Protein AF-A0A6B3ECS8-F1 (afdb_monomer_lite)

Secondary structure (DSSP, 8-state):
-HHHHHHHHHHHHHHH-HHHHHHHHHHHHHHHH-HHHHHHHHHTS-HHHHHHHHHHHHHHHHHHHHHHHHHHHHHHHHHHHHH--HHHHHHHHTTTS-HHHHHHHHHT----------TT--

Sequence (122 aa):
IRRLGDLLGETLVRQEGPELLELVERVRHLTRSDGEAAARLLGETELETAAQLVRAFSTYFHLANIAEQVHRGRELRERRAEEGSLLARTADRLKDADPEHLRETVAHLNVRPVFTAHPTEA

pLDDT: mean 93.57, std 6.1, range [44.59, 97.5]

Radius of gyration: 24.3 Å; chains: 1; bounding box: 46×30×64 Å

Structure (mmCIF, N/CA/C/O backbone):
data_AF-A0A6B3ECS8-F1
#
_entry.id   AF-A0A6B3ECS8-F1
#
loop_
_atom_site.group_PDB
_atom_site.id
_atom_site.type_symbol
_atom_site.label_atom_id
_atom_site.label_alt_id
_atom_site.label_comp_id
_atom_site.label_asym_id
_atom_site.label_entity_id
_atom_site.label_seq_id
_atom_site.pdbx_PDB_ins_code
_atom_site.Cartn_x
_atom_site.Cartn_y
_atom_site.Cartn_z
_atom_site.occupancy
_atom_site.B_iso_or_equiv
_atom_site.auth_seq_id
_atom_site.auth_comp_id
_atom_site.auth_asym_id
_atom_site.auth_atom_id
_atom_site.pdbx_PDB_model_num
ATOM 1 N N . ILE A 1 1 ? 7.711 5.673 5.559 1.00 81.12 1 ILE A N 1
ATOM 2 C CA . ILE A 1 1 ? 6.422 5.246 6.162 1.00 81.12 1 ILE A CA 1
ATOM 3 C C . ILE A 1 1 ? 6.110 6.012 7.450 1.00 81.12 1 ILE A C 1
ATOM 5 O O . ILE A 1 1 ? 5.052 6.619 7.486 1.00 81.12 1 ILE A O 1
ATOM 9 N N . ARG A 1 2 ? 7.017 6.077 8.444 1.00 85.88 2 ARG A N 1
ATOM 10 C CA . ARG A 1 2 ? 6.784 6.734 9.756 1.00 85.88 2 ARG A CA 1
ATOM 11 C C . ARG A 1 2 ? 6.063 8.093 9.678 1.00 85.88 2 ARG A C 1
ATOM 13 O O . ARG A 1 2 ? 4.935 8.180 10.128 1.00 85.88 2 ARG A O 1
ATOM 20 N N . ARG A 1 3 ? 6.618 9.061 8.935 1.00 89.94 3 ARG A N 1
ATOM 21 C CA . ARG A 1 3 ? 6.020 10.400 8.747 1.00 89.94 3 ARG A CA 1
ATOM 22 C C . ARG A 1 3 ? 4.555 10.394 8.281 1.00 89.94 3 ARG A C 1
ATOM 24 O O . ARG A 1 3 ? 3.783 11.235 8.714 1.00 89.94 3 ARG A O 1
ATOM 31 N N . LEU A 1 4 ? 4.173 9.492 7.373 1.00 91.06 4 LEU A N 1
ATOM 32 C CA . LEU A 1 4 ? 2.783 9.408 6.899 1.00 91.06 4 LEU A CA 1
ATOM 33 C C . LEU A 1 4 ? 1.865 8.803 7.966 1.00 91.06 4 LEU A C 1
ATOM 35 O O . LEU A 1 4 ? 0.716 9.213 8.077 1.00 91.06 4 LEU A O 1
ATOM 39 N N . GLY A 1 5 ? 2.381 7.859 8.756 1.00 90.88 5 GLY A N 1
ATOM 40 C CA . GLY A 1 5 ? 1.660 7.306 9.898 1.00 90.88 5 GLY A CA 1
ATOM 41 C C . GLY A 1 5 ? 1.445 8.334 11.007 1.00 90.88 5 GLY A C 1
ATOM 42 O O . GLY A 1 5 ? 0.349 8.390 11.552 1.00 90.88 5 GLY A O 1
ATOM 43 N N . ASP A 1 6 ? 2.447 9.176 11.273 1.00 93.25 6 ASP A N 1
ATOM 44 C CA . ASP A 1 6 ? 2.365 10.251 12.269 1.00 93.25 6 ASP A CA 1
ATOM 45 C C . ASP A 1 6 ? 1.301 11.288 11.860 1.00 93.25 6 ASP A C 1
ATOM 47 O O . ASP A 1 6 ? 0.398 11.597 12.633 1.00 93.25 6 ASP A O 1
ATOM 51 N N . LEU A 1 7 ? 1.325 11.741 10.598 1.00 94.25 7 LEU A N 1
ATOM 52 C CA . LEU A 1 7 ? 0.330 12.679 10.054 1.00 94.25 7 LEU A CA 1
ATOM 53 C C . LEU A 1 7 ? -1.093 12.104 10.040 1.00 94.25 7 LEU A C 1
ATOM 55 O O . LEU A 1 7 ? -2.064 12.841 10.244 1.00 94.25 7 LEU A O 1
ATOM 59 N N . LEU A 1 8 ? -1.235 10.800 9.783 1.00 93.50 8 LEU A N 1
ATOM 60 C CA . LEU A 1 8 ? -2.530 10.136 9.890 1.00 93.50 8 LEU A CA 1
ATOM 61 C C . LEU A 1 8 ? -2.991 10.091 11.349 1.00 93.50 8 LEU A C 1
ATOM 63 O O . LEU A 1 8 ? -4.137 10.433 11.609 1.00 93.50 8 LEU A O 1
ATOM 67 N N . GLY A 1 9 ? -2.102 9.768 12.291 1.00 95.00 9 GLY A N 1
ATOM 68 C CA . GLY A 1 9 ? -2.404 9.806 13.722 1.00 95.00 9 GLY A CA 1
ATOM 69 C C . GLY A 1 9 ? -2.899 11.181 14.173 1.00 95.00 9 GLY A C 1
ATOM 70 O O . GLY A 1 9 ? -3.971 11.285 14.758 1.00 95.00 9 GLY A O 1
ATOM 71 N N . GLU A 1 10 ? -2.195 12.253 13.802 1.00 96.25 10 GLU A N 1
ATOM 72 C CA . GLU A 1 10 ? -2.643 13.629 14.062 1.00 96.25 10 GLU A CA 1
ATOM 73 C C . GLU A 1 10 ? -4.018 13.929 13.448 1.00 96.25 10 GLU A C 1
ATOM 75 O O . GLU A 1 10 ? -4.824 14.655 14.028 1.00 96.25 10 GLU A O 1
ATOM 80 N N . THR A 1 11 ? -4.297 13.392 12.259 1.00 95.75 11 THR A N 1
ATOM 81 C CA . THR A 1 11 ? -5.582 13.592 11.580 1.00 95.75 11 THR A CA 1
ATOM 82 C C . THR A 1 11 ? -6.712 12.848 12.284 1.00 95.75 11 THR A C 1
ATOM 84 O O . THR A 1 11 ? -7.773 13.439 12.469 1.00 95.75 11 THR A O 1
ATOM 87 N N . LEU A 1 12 ? -6.474 11.611 12.729 1.00 95.75 12 LEU A N 1
ATOM 88 C CA . LEU A 1 12 ? -7.432 10.834 13.518 1.00 95.75 12 LEU A CA 1
ATOM 89 C C . LEU A 1 12 ? -7.773 11.565 14.817 1.00 95.75 12 LEU A C 1
ATOM 91 O O . LEU A 1 12 ? -8.948 11.775 15.097 1.00 95.75 12 LEU A O 1
ATOM 95 N N . VAL A 1 13 ? -6.759 12.061 15.535 1.00 96.94 13 VAL A N 1
ATOM 96 C CA . VAL A 1 13 ? -6.961 12.845 16.764 1.00 96.94 13 VAL A CA 1
ATOM 97 C C . VAL A 1 13 ? -7.815 14.086 16.497 1.00 96.94 13 VAL A C 1
ATOM 99 O O . VAL A 1 13 ? -8.728 14.378 17.263 1.00 96.94 13 VAL A O 1
ATOM 102 N N . ARG A 1 14 ? -7.551 1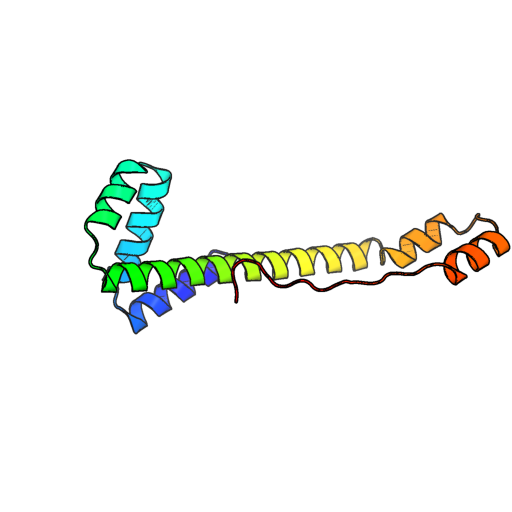4.817 15.405 1.00 95.62 14 ARG A N 1
ATOM 103 C CA . ARG A 1 14 ? -8.314 16.029 15.060 1.00 95.62 14 ARG A CA 1
ATOM 104 C C . ARG A 1 14 ? -9.765 15.758 14.662 1.00 95.62 14 ARG A C 1
ATOM 106 O O . ARG A 1 14 ? -10.588 16.648 14.842 1.00 95.62 14 ARG A O 1
ATOM 113 N N . GLN A 1 15 ? -10.055 14.615 14.044 1.00 93.19 15 GLN A N 1
ATOM 114 C CA . GLN A 1 15 ? -11.373 14.337 13.461 1.00 93.19 15 GLN A CA 1
ATOM 115 C C . GLN A 1 15 ? -12.273 13.507 14.374 1.00 93.19 15 GLN A C 1
ATOM 117 O O . GLN A 1 15 ? -13.473 13.748 14.409 1.00 93.19 15 GLN A O 1
ATOM 122 N N . GLU A 1 16 ? -11.698 12.550 15.096 1.00 92.81 16 GLU A N 1
ATOM 123 C CA . GLU A 1 16 ? -12.436 11.501 15.810 1.00 92.81 16 GLU A CA 1
ATOM 124 C C . GLU A 1 16 ? -12.029 11.412 17.293 1.00 92.81 16 GLU A C 1
ATOM 126 O O . GLU A 1 16 ? -12.626 10.655 18.051 1.00 92.81 16 GLU A O 1
ATOM 131 N N . GLY A 1 17 ? -11.021 12.187 17.716 1.00 94.50 17 GLY A N 1
ATOM 132 C CA . GLY A 1 17 ? -10.513 12.205 19.087 1.00 94.50 17 GLY A CA 1
ATOM 133 C C . GLY A 1 17 ? -9.312 11.278 19.331 1.00 94.50 17 GLY A C 1
ATOM 134 O O . GLY A 1 17 ? -8.973 10.427 18.497 1.00 94.50 17 GLY A O 1
ATOM 135 N N . PRO A 1 18 ? -8.599 11.466 20.457 1.00 96.62 18 PRO A N 1
ATOM 136 C CA . PRO A 1 18 ? -7.440 10.650 20.821 1.00 96.62 18 PRO A CA 1
ATOM 137 C C . PRO A 1 18 ? -7.782 9.178 21.086 1.00 96.62 18 PRO A C 1
ATOM 139 O O . PRO A 1 18 ? -6.955 8.307 20.816 1.00 96.62 18 PRO A O 1
ATOM 142 N N . GLU A 1 19 ? -9.000 8.881 21.534 1.00 96.00 19 GLU A N 1
ATOM 143 C CA . GLU A 1 19 ? -9.450 7.537 21.905 1.00 96.00 19 GLU A CA 1
ATOM 144 C C . GLU A 1 19 ? -9.408 6.578 20.708 1.00 96.00 19 GLU A C 1
ATOM 146 O O . GLU A 1 19 ? -9.017 5.415 20.843 1.00 96.00 19 GLU A O 1
ATOM 151 N N . LEU A 1 20 ? -9.746 7.070 19.509 1.00 95.62 20 LEU A N 1
ATOM 152 C CA . LEU A 1 20 ? -9.673 6.260 18.295 1.00 95.62 20 LEU A CA 1
ATOM 153 C C . LEU A 1 20 ? -8.224 5.885 17.964 1.00 95.62 20 LEU A C 1
ATOM 155 O O . LEU A 1 20 ? -7.954 4.740 17.600 1.00 95.62 20 LEU A O 1
ATOM 159 N N . LEU A 1 21 ? -7.283 6.825 18.093 1.00 96.50 21 LEU A N 1
ATOM 160 C CA . LEU A 1 21 ? -5.870 6.550 17.832 1.00 96.50 21 LEU A CA 1
ATOM 161 C C . LEU A 1 21 ? -5.308 5.540 18.840 1.00 96.50 21 LEU A C 1
ATOM 163 O O . LEU A 1 21 ? -4.599 4.611 18.450 1.00 96.50 21 LEU A O 1
ATOM 167 N N . GLU A 1 22 ? -5.655 5.683 20.118 1.00 97.25 22 GLU A N 1
ATOM 168 C CA . GLU A 1 22 ? -5.273 4.728 21.160 1.00 97.25 22 GLU A CA 1
ATOM 169 C C . GLU A 1 22 ? -5.808 3.327 20.863 1.00 97.25 22 GLU A C 1
ATOM 171 O O . GLU A 1 22 ? -5.067 2.344 20.960 1.00 97.25 22 GLU A O 1
ATOM 176 N N . LEU A 1 23 ? -7.068 3.225 20.435 1.00 96.81 23 LEU A N 1
ATOM 177 C CA . LEU A 1 23 ? -7.668 1.952 20.057 1.00 96.81 23 LEU A CA 1
ATOM 178 C C . LEU A 1 23 ? -6.973 1.334 18.837 1.00 96.81 23 LEU A C 1
ATOM 180 O O . LEU A 1 23 ? -6.669 0.140 18.855 1.00 96.81 23 LEU A O 1
ATOM 184 N N . VAL A 1 24 ? -6.657 2.128 17.807 1.00 96.44 24 VAL A N 1
ATOM 185 C CA . VAL A 1 24 ? -5.882 1.669 16.640 1.00 96.44 24 VAL A CA 1
ATOM 186 C C . VAL A 1 24 ? -4.535 1.096 17.076 1.00 96.44 24 VAL A C 1
ATOM 188 O O . VAL A 1 24 ? -4.183 -0.017 16.680 1.00 96.44 24 VAL A O 1
ATOM 191 N N . GLU A 1 25 ? -3.777 1.819 17.900 1.00 95.62 25 GLU A N 1
ATOM 192 C CA . GLU A 1 25 ? -2.463 1.366 18.362 1.00 95.62 25 GLU A CA 1
ATOM 193 C C . GLU A 1 25 ? -2.564 0.134 19.271 1.00 95.62 25 GLU A C 1
ATOM 195 O O . GLU A 1 25 ? -1.767 -0.800 19.135 1.00 95.62 25 GLU A O 1
ATOM 200 N N . ARG A 1 26 ? -3.596 0.054 20.120 1.00 97.06 26 ARG A N 1
ATOM 201 C CA . ARG A 1 26 ? -3.880 -1.132 20.937 1.00 97.06 26 ARG A CA 1
ATOM 202 C C . ARG A 1 26 ? -4.162 -2.354 20.068 1.00 97.06 26 ARG A C 1
ATOM 204 O O . ARG A 1 26 ? -3.557 -3.401 20.292 1.00 97.06 26 ARG A O 1
ATOM 211 N N . VAL A 1 27 ? -5.014 -2.224 19.051 1.00 96.69 27 VAL A N 1
ATOM 212 C CA . VAL A 1 27 ? -5.293 -3.307 18.095 1.00 96.69 27 VAL A CA 1
ATOM 213 C C . VAL A 1 27 ? -4.012 -3.699 17.349 1.00 96.69 27 VAL A C 1
ATOM 215 O O . VAL A 1 27 ? -3.677 -4.878 17.297 1.00 96.69 27 VAL A O 1
ATOM 218 N N . ARG A 1 28 ? -3.221 -2.739 16.845 1.00 94.12 28 ARG A N 1
ATOM 219 C CA . ARG A 1 28 ? -1.934 -3.012 16.165 1.00 94.12 28 ARG A CA 1
ATOM 220 C C . ARG A 1 28 ? -0.927 -3.742 17.042 1.00 94.12 28 ARG A C 1
ATOM 222 O O . ARG A 1 28 ? -0.112 -4.510 16.521 1.00 94.12 28 ARG A O 1
ATOM 229 N N . HIS A 1 29 ? -0.908 -3.435 18.333 1.00 96.56 29 HIS A N 1
ATOM 230 C CA . HIS A 1 29 ? -0.050 -4.107 19.291 1.00 96.56 29 HIS A CA 1
ATOM 231 C C . HIS A 1 29 ? -0.530 -5.542 19.519 1.00 96.56 29 HIS A C 1
ATOM 233 O O . HIS A 1 29 ? 0.239 -6.471 19.277 1.00 96.56 29 HIS A O 1
ATOM 239 N N . LEU A 1 30 ? -1.804 -5.720 19.887 1.00 97.31 30 LEU A N 1
ATOM 240 C CA . LEU A 1 30 ? -2.385 -7.031 20.183 1.00 97.31 30 LEU A CA 1
ATOM 241 C C . LEU A 1 30 ? -2.310 -7.978 18.986 1.00 97.31 30 LEU A C 1
ATOM 243 O O . LEU A 1 30 ? -1.881 -9.108 19.148 1.00 97.31 30 LEU A O 1
ATOM 247 N N . THR A 1 31 ? -2.577 -7.524 17.760 1.00 95.25 31 THR A N 1
ATOM 248 C CA . THR A 1 31 ? -2.455 -8.385 16.568 1.00 95.25 31 THR A CA 1
ATOM 249 C C . THR A 1 31 ? -1.043 -8.967 16.385 1.00 95.25 31 THR A C 1
ATOM 251 O O . THR A 1 31 ? -0.884 -9.998 15.736 1.00 95.25 31 THR A O 1
ATOM 254 N N . ARG A 1 32 ? -0.003 -8.334 16.950 1.00 95.12 32 ARG A N 1
ATOM 255 C CA . ARG A 1 32 ? 1.380 -8.840 16.912 1.00 95.12 32 ARG A CA 1
ATOM 256 C C . ARG A 1 32 ? 1.768 -9.668 18.134 1.00 95.12 32 ARG A C 1
ATOM 258 O O . ARG A 1 32 ? 2.664 -10.497 18.007 1.00 95.12 32 ARG A O 1
ATOM 265 N N . SER A 1 33 ? 1.175 -9.405 19.297 1.00 96.88 33 SER A N 1
ATOM 266 C CA . SER A 1 33 ? 1.555 -10.034 20.569 1.00 96.88 33 SER A CA 1
ATOM 267 C C . SER A 1 33 ? 0.592 -11.132 21.024 1.00 96.88 33 SER A C 1
ATOM 269 O O . SER A 1 33 ? 1.049 -12.160 21.514 1.00 96.88 33 SER A O 1
ATOM 271 N N . ASP A 1 34 ? -0.714 -10.936 20.846 1.00 97.06 34 ASP A N 1
ATOM 272 C CA . ASP A 1 34 ? -1.790 -11.849 21.238 1.00 97.06 34 ASP A CA 1
ATOM 273 C C . ASP A 1 34 ? -3.023 -11.654 20.330 1.00 97.06 34 ASP A C 1
ATOM 275 O O . ASP A 1 34 ? -3.874 -10.779 20.537 1.00 97.06 34 ASP A O 1
ATOM 279 N N . GLY A 1 35 ? -3.121 -12.502 19.302 1.00 95.62 35 GLY A N 1
ATOM 280 C CA . GLY A 1 35 ? -4.216 -12.459 18.334 1.00 95.62 35 GLY A CA 1
ATOM 281 C C . GLY A 1 35 ? -5.586 -12.800 18.930 1.00 95.62 35 GLY A C 1
ATOM 282 O O . GLY A 1 35 ? -6.593 -12.270 18.461 1.00 95.62 35 GLY A O 1
ATOM 283 N N . GLU A 1 36 ? -5.651 -13.624 19.981 1.00 97.12 36 GLU A N 1
ATOM 284 C CA . GLU A 1 36 ? -6.924 -13.932 20.640 1.00 97.12 36 GLU A CA 1
ATOM 285 C C . GLU A 1 36 ? -7.434 -12.730 21.436 1.00 97.12 36 GLU A C 1
ATOM 287 O O . GLU A 1 36 ? -8.628 -12.427 21.415 1.00 97.12 36 GLU A O 1
ATOM 292 N N . ALA A 1 37 ? -6.537 -12.007 22.111 1.00 96.62 37 ALA A N 1
ATOM 293 C CA . ALA A 1 37 ? -6.892 -10.762 22.783 1.00 96.62 37 ALA A CA 1
ATOM 294 C C . ALA A 1 37 ? -7.340 -9.680 21.793 1.00 96.62 37 A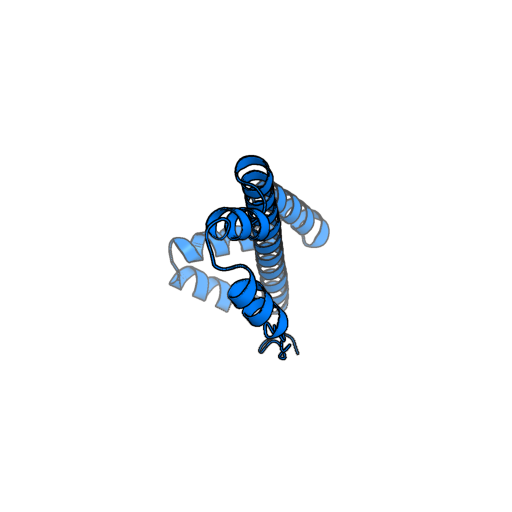LA A C 1
ATOM 296 O O . ALA A 1 37 ? -8.292 -8.955 22.086 1.00 96.62 37 ALA A O 1
ATOM 297 N N . ALA A 1 38 ? -6.711 -9.594 20.616 1.00 96.25 38 ALA A N 1
ATOM 298 C CA . ALA A 1 38 ? -7.170 -8.705 19.549 1.00 96.25 38 ALA A CA 1
ATOM 299 C C . ALA A 1 38 ? -8.592 -9.066 19.087 1.00 96.25 38 ALA A C 1
ATOM 301 O O . ALA A 1 38 ? -9.441 -8.184 18.967 1.00 96.25 38 ALA A O 1
ATOM 302 N N . ALA A 1 39 ? -8.871 -10.357 18.877 1.00 95.62 39 ALA A N 1
ATOM 303 C CA . ALA A 1 39 ? -10.189 -10.828 18.460 1.00 95.62 39 ALA A CA 1
ATOM 304 C C . ALA A 1 39 ? -11.274 -10.538 19.510 1.00 95.62 39 ALA A C 1
ATOM 306 O O . ALA A 1 39 ? -12.350 -10.067 19.148 1.00 95.62 39 ALA A O 1
ATOM 307 N N . ARG A 1 40 ? -10.985 -10.755 20.803 1.00 97.50 40 ARG A N 1
ATOM 308 C CA . ARG A 1 40 ? -11.907 -10.403 21.899 1.00 97.50 40 ARG A CA 1
ATOM 309 C C . ARG A 1 40 ? -12.200 -8.904 21.937 1.00 97.50 40 ARG A C 1
ATOM 311 O O . ARG A 1 40 ? -13.364 -8.525 21.933 1.00 97.50 40 ARG A O 1
ATOM 318 N N . LEU A 1 41 ? -11.162 -8.064 21.878 1.00 96.19 41 LEU A N 1
ATOM 319 C CA . LEU A 1 41 ? -11.315 -6.605 21.855 1.00 96.19 41 LEU A CA 1
ATOM 320 C C . LEU A 1 41 ? -12.198 -6.143 20.687 1.00 96.19 41 LEU A C 1
ATOM 322 O O . LEU A 1 41 ? -13.088 -5.319 20.872 1.00 96.19 41 LEU A O 1
ATOM 326 N N . LEU A 1 42 ? -11.967 -6.683 19.488 1.00 95.19 42 LEU A N 1
ATOM 327 C CA . LEU A 1 42 ? -12.767 -6.357 18.307 1.00 95.19 42 LEU A CA 1
ATOM 328 C C . LEU A 1 42 ? -14.210 -6.868 18.424 1.00 95.19 42 LEU A C 1
ATOM 330 O O . LEU A 1 42 ? -15.122 -6.181 17.979 1.00 95.19 42 LEU A O 1
ATOM 334 N N . GLY A 1 43 ? -14.423 -8.035 19.039 1.00 95.75 43 GLY A N 1
ATOM 335 C CA . GLY A 1 43 ? -15.757 -8.591 19.285 1.00 95.75 43 GLY A CA 1
ATOM 336 C C . GLY A 1 43 ? -16.588 -7.799 20.301 1.00 95.75 43 GLY A C 1
ATOM 337 O O . GLY A 1 43 ? -17.812 -7.838 20.240 1.00 95.75 43 GLY A O 1
ATOM 338 N N . GLU A 1 44 ? -15.932 -7.069 21.203 1.00 95.62 44 GLU A N 1
ATOM 339 C CA . GLU A 1 44 ? -16.559 -6.180 22.194 1.00 95.62 44 GLU A CA 1
ATOM 340 C C . GLU A 1 44 ? -16.695 -4.728 21.696 1.00 95.62 44 GLU A C 1
ATOM 342 O O . GLU A 1 44 ? -17.270 -3.888 22.385 1.00 95.62 44 GLU A O 1
ATOM 347 N N . THR A 1 45 ? -16.151 -4.404 20.518 1.00 96.25 45 THR A N 1
ATOM 348 C CA . THR A 1 45 ? -16.179 -3.042 19.974 1.00 96.25 45 THR A CA 1
ATOM 349 C C . THR A 1 45 ? -17.537 -2.743 19.338 1.00 96.25 45 THR A C 1
ATOM 351 O O . THR A 1 45 ? -18.003 -3.480 18.469 1.00 96.25 45 THR A O 1
ATOM 354 N N . GLU A 1 46 ? -18.142 -1.617 19.721 1.00 96.62 46 GLU A N 1
ATOM 355 C CA . GLU A 1 46 ? -19.383 -1.117 19.122 1.00 96.62 46 GLU A CA 1
ATOM 356 C C . GLU A 1 46 ? -19.252 -0.936 17.605 1.00 96.62 46 GLU A C 1
ATOM 358 O O . GLU A 1 46 ? -18.209 -0.520 17.092 1.00 96.62 46 GLU A O 1
ATOM 363 N N . LEU A 1 47 ? -20.334 -1.207 16.871 1.00 95.88 47 LEU A N 1
ATOM 364 C CA . LEU A 1 47 ? -20.310 -1.253 15.406 1.00 95.88 47 LEU A CA 1
ATOM 365 C C . LEU A 1 47 ? -19.824 0.062 14.768 1.00 95.88 47 LEU A C 1
ATOM 367 O O . LEU A 1 47 ? -19.094 0.042 13.776 1.00 95.88 47 LEU A O 1
ATOM 371 N N . GLU A 1 48 ? -20.201 1.205 15.342 1.00 95.31 48 GLU A N 1
ATOM 372 C CA . GLU A 1 48 ? -19.783 2.527 14.866 1.00 95.31 48 GLU A CA 1
ATOM 373 C C . GLU A 1 48 ? -18.265 2.731 15.004 1.00 95.31 48 GLU A C 1
ATOM 375 O O . GLU A 1 48 ? -17.589 3.119 14.044 1.00 95.31 48 GLU A O 1
ATOM 380 N N . THR A 1 49 ? -17.707 2.368 16.160 1.00 95.31 49 THR A N 1
ATOM 381 C CA . THR A 1 49 ? -16.264 2.415 16.420 1.00 95.31 49 THR A CA 1
ATOM 382 C C . THR A 1 49 ? -15.506 1.399 15.568 1.00 95.31 49 THR A C 1
ATOM 384 O O . THR A 1 49 ? -14.438 1.703 15.036 1.00 95.31 49 THR A O 1
ATOM 387 N N . ALA A 1 50 ? -16.069 0.209 15.350 1.00 95.62 50 ALA A N 1
ATOM 388 C CA . ALA A 1 50 ? -15.493 -0.781 14.446 1.00 95.62 50 ALA A CA 1
ATOM 389 C C . ALA A 1 50 ? -15.410 -0.241 13.006 1.00 95.62 50 ALA A C 1
ATOM 391 O O . ALA A 1 50 ? -14.387 -0.405 12.336 1.00 95.62 50 ALA A O 1
ATOM 392 N N . ALA A 1 51 ? -16.434 0.480 12.537 1.00 95.19 51 ALA A N 1
ATOM 393 C CA . ALA A 1 51 ? -16.404 1.129 11.229 1.00 95.19 51 ALA A CA 1
ATOM 394 C C . ALA A 1 51 ? -15.320 2.221 11.143 1.00 95.19 51 ALA A C 1
ATOM 396 O O . ALA A 1 51 ? -14.635 2.324 10.121 1.00 95.19 51 ALA A O 1
ATOM 397 N N . GLN A 1 52 ? -15.124 3.017 12.202 1.00 95.38 52 GLN A N 1
ATOM 398 C CA . GLN A 1 52 ? -14.022 3.988 12.293 1.00 95.38 52 GLN A CA 1
ATOM 399 C C . GLN A 1 52 ? -12.649 3.301 12.247 1.00 95.38 52 GLN A C 1
ATOM 401 O O . GLN A 1 52 ? -11.778 3.725 11.482 1.00 95.38 52 GLN A O 1
ATOM 406 N N . LEU A 1 53 ? -12.467 2.200 12.986 1.00 96.06 53 LEU A N 1
ATOM 407 C CA . LEU A 1 53 ? -11.241 1.399 12.957 1.00 96.06 53 LEU A CA 1
ATOM 408 C C . LEU A 1 53 ? -10.932 0.876 11.554 1.00 96.06 53 LEU A C 1
ATOM 410 O O . LEU A 1 53 ? -9.807 1.028 11.076 1.00 96.06 53 LEU A O 1
ATOM 414 N N . VAL A 1 54 ? -11.923 0.306 10.864 1.00 95.06 54 VAL A N 1
ATOM 415 C CA . VAL A 1 54 ? -11.753 -0.192 9.490 1.00 95.06 54 VAL A CA 1
ATOM 416 C C . VAL A 1 54 ? -11.301 0.930 8.553 1.00 95.06 54 VAL A C 1
ATOM 418 O O . VAL A 1 54 ? -10.368 0.729 7.770 1.00 95.06 54 VAL A O 1
ATOM 421 N N . ARG A 1 55 ? -11.892 2.130 8.652 1.00 94.75 55 ARG A N 1
ATOM 422 C CA . ARG A 1 55 ? -11.470 3.296 7.854 1.00 94.75 55 ARG A CA 1
ATOM 423 C C . ARG A 1 55 ? -10.041 3.727 8.174 1.00 94.75 55 ARG A C 1
ATOM 425 O O . ARG A 1 55 ? -9.264 3.982 7.249 1.00 94.75 55 ARG A O 1
ATOM 432 N N . ALA A 1 56 ? -9.673 3.773 9.453 1.00 95.56 56 ALA A N 1
ATOM 433 C CA . ALA A 1 56 ? -8.321 4.116 9.876 1.00 95.56 56 ALA A CA 1
ATOM 434 C C . ALA A 1 56 ? -7.298 3.122 9.301 1.00 95.56 56 ALA A C 1
ATOM 436 O O . ALA A 1 56 ? -6.359 3.535 8.618 1.00 95.56 56 ALA A O 1
ATOM 437 N N . PHE A 1 57 ? -7.513 1.814 9.480 1.00 95.06 57 PHE A N 1
ATOM 438 C CA . PHE A 1 57 ? -6.625 0.770 8.956 1.00 95.06 57 PHE A CA 1
ATOM 439 C C . PHE A 1 57 ? -6.540 0.767 7.428 1.00 95.06 57 PHE A C 1
ATOM 441 O O . PHE A 1 57 ? -5.439 0.662 6.883 1.00 95.06 57 PHE A O 1
ATOM 448 N N . SER A 1 58 ? -7.665 0.952 6.735 1.00 94.81 58 SER A N 1
ATOM 449 C CA . SER A 1 58 ? -7.688 1.080 5.272 1.00 94.81 58 SER A CA 1
ATOM 450 C C . SER A 1 58 ? -6.847 2.271 4.808 1.00 94.81 58 SER A C 1
ATOM 452 O O . SER A 1 58 ? -6.045 2.157 3.882 1.00 94.81 58 SER A O 1
ATOM 454 N N . THR A 1 59 ? -6.946 3.404 5.506 1.00 94.50 59 THR A N 1
ATOM 455 C CA . THR A 1 59 ? -6.154 4.603 5.199 1.00 94.50 59 THR A CA 1
ATOM 456 C C . THR A 1 59 ? -4.664 4.373 5.459 1.00 94.50 59 THR A C 1
ATOM 458 O O . THR A 1 59 ? -3.838 4.719 4.613 1.00 94.50 59 THR A O 1
ATOM 461 N N . TYR A 1 60 ? -4.297 3.722 6.571 1.00 93.00 60 TYR A N 1
ATOM 462 C CA . TYR A 1 60 ? -2.913 3.299 6.818 1.00 93.00 60 TYR A CA 1
ATOM 463 C C . TYR A 1 60 ? -2.379 2.414 5.685 1.00 93.00 60 TYR A C 1
ATOM 465 O O . TYR A 1 60 ? -1.251 2.623 5.232 1.00 93.00 60 TYR A O 1
ATOM 473 N N . PHE A 1 61 ? -3.177 1.452 5.213 1.00 92.06 61 PHE A N 1
ATOM 474 C CA . PHE A 1 61 ? -2.788 0.546 4.133 1.00 92.06 61 PHE A CA 1
ATOM 475 C C . PHE A 1 61 ? -2.582 1.288 2.808 1.00 92.06 61 PHE A C 1
ATOM 477 O O . PHE A 1 61 ? -1.546 1.123 2.164 1.00 92.06 61 PHE A O 1
ATOM 484 N N . HIS A 1 62 ? -3.493 2.192 2.440 1.00 93.69 62 HIS A N 1
ATOM 485 C CA . HIS A 1 62 ? -3.322 3.039 1.258 1.00 93.69 62 HIS A CA 1
ATOM 486 C C . HIS A 1 62 ? -2.056 3.897 1.338 1.00 93.69 62 HIS A C 1
ATOM 488 O O . HIS A 1 62 ? -1.297 3.969 0.371 1.00 93.69 62 HIS A O 1
ATOM 494 N N . LEU A 1 63 ? -1.774 4.507 2.494 1.00 94.56 63 LEU A N 1
ATOM 495 C CA . LEU A 1 63 ? -0.557 5.300 2.683 1.00 94.56 63 LEU A CA 1
ATOM 496 C C . LEU A 1 63 ? 0.713 4.449 2.580 1.00 94.56 63 LEU A C 1
ATOM 498 O O . LEU A 1 63 ? 1.702 4.905 2.001 1.00 94.56 63 LEU A O 1
ATOM 502 N N . ALA A 1 64 ? 0.698 3.227 3.116 1.00 91.00 64 ALA A N 1
ATOM 503 C CA . ALA A 1 64 ? 1.808 2.291 2.978 1.00 91.00 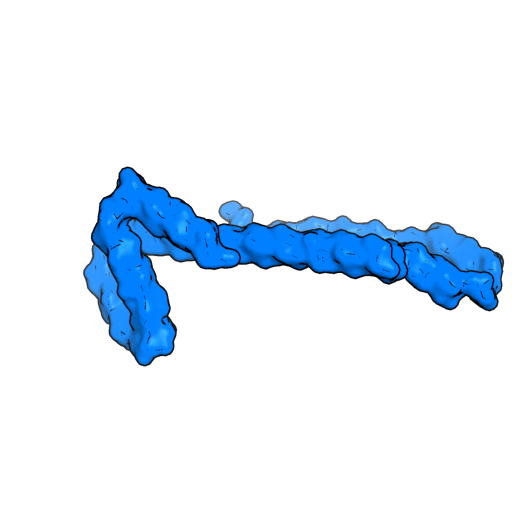64 ALA A CA 1
ATOM 504 C C . ALA A 1 64 ? 2.044 1.927 1.504 1.00 91.00 64 ALA A C 1
ATOM 506 O O . ALA A 1 64 ? 3.170 2.069 1.025 1.00 91.00 64 ALA A O 1
ATOM 507 N N . ASN A 1 65 ? 0.980 1.583 0.773 1.00 93.44 65 ASN A N 1
ATOM 508 C CA . ASN A 1 65 ? 1.053 1.255 -0.650 1.00 93.44 65 ASN A CA 1
ATOM 509 C C . ASN A 1 65 ? 1.600 2.422 -1.472 1.00 93.44 65 ASN A C 1
ATOM 511 O O . ASN A 1 65 ? 2.529 2.243 -2.256 1.00 93.44 65 ASN A O 1
ATOM 515 N N . ILE A 1 66 ? 1.082 3.637 -1.270 1.00 94.44 66 ILE A N 1
ATOM 516 C CA . ILE A 1 66 ? 1.563 4.831 -1.980 1.00 94.44 66 ILE A CA 1
ATOM 517 C C . ILE A 1 66 ? 3.041 5.084 -1.665 1.00 94.44 66 ILE A C 1
ATOM 519 O O . ILE A 1 66 ? 3.824 5.374 -2.571 1.00 94.44 66 ILE A O 1
ATOM 523 N N . ALA A 1 67 ? 3.445 4.964 -0.397 1.00 94.56 67 ALA A N 1
ATOM 524 C CA . ALA A 1 67 ? 4.836 5.156 -0.002 1.00 94.56 67 ALA A CA 1
ATOM 525 C C . ALA A 1 67 ? 5.770 4.151 -0.691 1.00 94.56 67 ALA A C 1
ATOM 527 O O . ALA A 1 67 ? 6.838 4.542 -1.165 1.00 94.56 67 ALA A O 1
ATOM 528 N N . GLU A 1 68 ? 5.357 2.887 -0.777 1.00 95.12 68 GLU A N 1
ATOM 529 C CA . GLU A 1 68 ? 6.090 1.843 -1.489 1.00 95.12 68 GLU A CA 1
ATOM 530 C C . GLU A 1 68 ? 6.165 2.133 -2.991 1.00 95.12 68 GLU A C 1
ATOM 532 O O . GLU A 1 68 ? 7.257 2.107 -3.556 1.00 95.12 68 GLU A O 1
ATOM 537 N N . GLN A 1 69 ? 5.053 2.503 -3.637 1.00 96.00 69 GLN A N 1
ATOM 538 C CA . GLN A 1 69 ? 5.055 2.835 -5.066 1.00 96.00 69 GLN A CA 1
ATOM 539 C C . GLN A 1 69 ? 5.960 4.032 -5.380 1.00 96.00 69 GLN A C 1
ATOM 541 O O . GLN A 1 69 ? 6.699 4.017 -6.367 1.00 96.00 69 GLN A O 1
ATOM 546 N N . VAL A 1 70 ? 5.956 5.063 -4.529 1.00 95.88 70 VAL A N 1
ATOM 547 C CA . VAL A 1 70 ? 6.861 6.213 -4.670 1.00 95.88 70 VAL A CA 1
ATOM 548 C C . VAL A 1 70 ? 8.316 5.783 -4.508 1.00 95.88 70 VAL A C 1
ATOM 550 O O . VAL A 1 70 ? 9.160 6.218 -5.291 1.00 95.88 70 VAL A O 1
ATOM 553 N N . HIS A 1 71 ? 8.619 4.944 -3.515 1.00 94.81 71 HIS A N 1
ATOM 554 C CA . HIS A 1 71 ? 9.969 4.437 -3.290 1.00 94.81 71 HIS A CA 1
ATOM 555 C C . HIS A 1 71 ? 10.457 3.600 -4.478 1.00 94.81 71 HIS A C 1
ATOM 557 O O . HIS A 1 71 ? 11.474 3.945 -5.076 1.00 94.81 71 HIS A O 1
ATOM 563 N N . ARG A 1 72 ? 9.670 2.611 -4.914 1.00 95.94 72 ARG A N 1
ATOM 564 C CA . ARG A 1 72 ? 9.951 1.786 -6.096 1.00 95.94 72 ARG A CA 1
ATOM 565 C C . ARG A 1 72 ? 10.145 2.635 -7.350 1.00 95.94 72 ARG A C 1
ATOM 567 O O . ARG A 1 72 ? 11.048 2.395 -8.146 1.00 95.94 72 ARG A O 1
ATOM 574 N N . GLY A 1 73 ? 9.317 3.664 -7.526 1.00 96.56 73 GLY A N 1
ATOM 575 C CA . GLY A 1 73 ? 9.446 4.609 -8.631 1.00 96.56 73 GLY A CA 1
ATOM 576 C C . GLY A 1 73 ? 10.748 5.417 -8.593 1.00 96.56 73 GLY A C 1
ATOM 577 O O . GLY A 1 73 ? 11.280 5.744 -9.651 1.00 96.56 73 GLY A O 1
ATOM 578 N N . ARG A 1 74 ? 11.280 5.743 -7.408 1.00 96.31 74 ARG A N 1
ATOM 579 C CA . ARG A 1 74 ? 12.595 6.392 -7.263 1.00 96.31 74 ARG A CA 1
ATOM 580 C C . ARG A 1 74 ? 13.725 5.431 -7.607 1.00 96.31 74 ARG A C 1
ATOM 582 O O . ARG A 1 74 ? 14.516 5.768 -8.479 1.00 96.31 74 ARG A O 1
ATOM 589 N N . GLU A 1 75 ? 13.716 4.224 -7.047 1.00 95.62 75 GLU A N 1
ATOM 590 C CA . GLU A 1 75 ? 14.737 3.208 -7.336 1.00 95.62 75 GLU A CA 1
ATOM 591 C C . GLU A 1 75 ? 14.812 2.876 -8.834 1.00 95.62 75 GLU A C 1
ATOM 593 O O . GLU A 1 75 ? 15.894 2.775 -9.408 1.00 95.62 75 GLU A O 1
ATOM 598 N N . LEU A 1 76 ? 13.664 2.759 -9.513 1.00 93.81 76 LEU A N 1
ATOM 599 C CA . LEU A 1 76 ? 13.626 2.530 -10.962 1.00 93.81 76 LEU A CA 1
ATOM 600 C C . LEU A 1 76 ? 14.220 3.696 -11.766 1.00 93.81 76 LEU A C 1
ATOM 602 O O . LEU A 1 76 ? 14.816 3.466 -12.819 1.00 93.81 76 LEU A O 1
ATOM 606 N N . ARG A 1 77 ? 14.052 4.942 -11.302 1.00 94.88 77 ARG A N 1
ATOM 607 C CA . ARG A 1 77 ? 14.647 6.123 -11.949 1.00 94.88 77 ARG A CA 1
ATOM 608 C C . ARG A 1 77 ? 16.149 6.199 -11.706 1.00 94.88 77 ARG A C 1
ATOM 610 O O . ARG A 1 77 ? 16.871 6.483 -12.654 1.00 94.88 77 ARG A O 1
ATOM 617 N N . GLU A 1 78 ? 16.597 5.922 -10.487 1.00 95.75 78 GLU A N 1
ATOM 618 C CA . GLU A 1 78 ? 18.017 5.887 -10.115 1.00 95.75 78 GLU A CA 1
ATOM 619 C C . GLU A 1 78 ? 18.757 4.830 -10.938 1.00 95.75 78 GLU A C 1
ATOM 621 O O . GLU A 1 78 ? 19.664 5.173 -11.693 1.00 95.75 78 GLU A O 1
ATOM 626 N N . ARG A 1 79 ? 18.259 3.586 -10.958 1.00 92.50 79 ARG A N 1
ATOM 627 C CA . ARG A 1 79 ? 18.824 2.525 -11.810 1.00 92.50 79 ARG A CA 1
ATOM 628 C C . ARG A 1 79 ? 18.843 2.902 -13.287 1.00 92.50 79 ARG A C 1
ATOM 630 O O . ARG A 1 79 ? 19.785 2.579 -13.998 1.00 92.50 79 ARG A O 1
ATOM 637 N N . ARG A 1 80 ? 17.804 3.585 -13.779 1.00 93.31 80 ARG A N 1
ATOM 638 C CA . ARG A 1 80 ? 17.760 4.051 -15.173 1.00 93.31 80 ARG A CA 1
ATOM 639 C C . ARG A 1 80 ? 18.801 5.136 -15.458 1.00 93.31 80 ARG A C 1
ATOM 641 O O . ARG A 1 80 ? 19.274 5.198 -16.589 1.00 93.31 80 ARG A O 1
ATOM 648 N N . ALA A 1 81 ? 19.110 5.997 -14.492 1.00 94.31 81 ALA A N 1
ATOM 649 C CA . ALA A 1 81 ? 20.140 7.021 -14.633 1.00 94.31 81 ALA A CA 1
ATOM 650 C C . ALA A 1 81 ? 21.553 6.417 -14.608 1.00 94.31 81 ALA A C 1
ATOM 652 O O . ALA A 1 81 ? 22.405 6.867 -15.367 1.00 94.31 81 ALA A O 1
ATOM 653 N N . GLU A 1 82 ? 21.778 5.388 -13.789 1.00 93.50 82 GLU A N 1
ATOM 654 C CA . GLU A 1 82 ? 23.075 4.710 -13.659 1.00 93.50 82 GLU A CA 1
ATOM 655 C C . GLU A 1 82 ? 23.356 3.731 -14.807 1.00 93.50 82 GLU A C 1
ATOM 657 O O . GLU A 1 82 ? 24.429 3.749 -15.401 1.00 93.50 82 GLU A O 1
ATOM 662 N N . GLU A 1 83 ? 22.386 2.877 -15.138 1.00 92.25 83 GLU A N 1
ATOM 663 C CA . GLU A 1 83 ? 22.574 1.741 -16.052 1.00 92.25 83 GLU A CA 1
ATOM 664 C C . GLU A 1 83 ? 21.951 1.975 -17.439 1.00 92.25 83 GLU A C 1
ATOM 666 O O . GLU A 1 83 ? 22.085 1.148 -18.341 1.00 92.25 83 GLU A O 1
ATOM 671 N N . GLY A 1 84 ? 21.220 3.076 -17.621 1.00 91.81 84 GLY A N 1
ATOM 672 C CA . GLY A 1 84 ? 20.415 3.324 -18.812 1.00 91.81 84 GLY A CA 1
ATOM 673 C C . GLY A 1 84 ? 19.056 2.612 -18.792 1.00 91.81 84 GLY A C 1
ATOM 674 O O . GLY A 1 84 ? 18.723 1.781 -17.942 1.00 91.81 84 GLY A O 1
ATOM 675 N N . SER A 1 85 ? 18.198 2.964 -19.753 1.00 92.81 85 SER A N 1
ATOM 676 C CA . SER A 1 85 ? 16.865 2.355 -19.849 1.00 92.81 85 SER A CA 1
ATOM 677 C C . SER A 1 85 ? 16.935 0.862 -20.177 1.00 92.81 85 SER A C 1
ATOM 679 O O . SER A 1 85 ? 17.884 0.402 -20.805 1.00 92.81 85 SER A O 1
ATOM 681 N N . LEU A 1 86 ? 15.905 0.097 -19.800 1.00 90.62 86 LEU A N 1
ATOM 682 C CA . LEU A 1 86 ? 15.829 -1.327 -20.145 1.00 90.62 86 LEU A CA 1
ATOM 683 C C . LEU A 1 86 ? 15.937 -1.550 -21.662 1.00 90.62 86 LEU A C 1
ATOM 685 O O . LEU A 1 86 ? 16.700 -2.403 -22.087 1.00 90.62 86 LEU A O 1
ATOM 689 N N . LEU A 1 87 ? 15.272 -0.715 -22.468 1.00 90.75 87 LEU A N 1
ATOM 690 C CA . LEU A 1 87 ? 15.367 -0.775 -23.930 1.00 90.75 87 LEU A CA 1
ATOM 691 C C . LEU A 1 87 ? 16.768 -0.436 -24.449 1.00 90.75 87 LEU A C 1
ATOM 693 O O . LEU A 1 87 ? 17.244 -1.106 -25.355 1.00 90.75 87 LEU A O 1
ATOM 697 N N . ALA A 1 88 ? 17.437 0.562 -23.864 1.00 91.75 88 ALA A N 1
ATOM 698 C CA . ALA A 1 88 ? 18.802 0.923 -24.251 1.00 91.75 88 ALA A CA 1
ATOM 699 C C . ALA A 1 88 ? 19.774 -0.231 -23.973 1.00 91.75 88 ALA A C 1
ATOM 701 O O . ALA A 1 88 ? 20.506 -0.645 -24.862 1.00 91.75 88 ALA A O 1
ATOM 702 N N . ARG A 1 89 ? 19.689 -0.835 -22.784 1.00 91.81 89 ARG A N 1
ATOM 703 C CA . ARG A 1 89 ? 20.502 -2.004 -22.425 1.00 91.81 89 ARG A CA 1
ATOM 704 C C . ARG A 1 89 ? 20.201 -3.218 -23.296 1.00 91.81 89 ARG A C 1
ATOM 706 O O . ARG A 1 89 ? 21.107 -3.964 -23.651 1.00 91.81 89 ARG A O 1
ATOM 713 N N . THR A 1 90 ? 18.935 -3.438 -23.643 1.00 92.25 90 THR A N 1
ATOM 714 C CA . THR A 1 90 ? 18.560 -4.489 -24.593 1.00 92.25 90 THR A CA 1
ATOM 715 C C . THR A 1 90 ? 19.154 -4.213 -25.972 1.00 92.25 90 THR A C 1
ATOM 717 O O . THR A 1 90 ? 19.718 -5.127 -26.560 1.00 92.25 90 THR A O 1
ATOM 720 N N . ALA A 1 91 ? 19.103 -2.971 -26.460 1.00 90.62 91 ALA A N 1
ATOM 721 C CA . ALA A 1 91 ? 19.730 -2.590 -27.722 1.00 90.62 91 ALA A CA 1
ATOM 722 C C . ALA A 1 91 ? 21.254 -2.790 -27.684 1.00 90.62 91 ALA A C 1
ATOM 724 O O . ALA A 1 91 ? 21.814 -3.346 -28.624 1.00 90.62 91 ALA A O 1
ATOM 725 N N . ASP A 1 92 ? 21.914 -2.434 -26.578 1.00 92.44 92 ASP A N 1
ATOM 726 C CA . ASP A 1 92 ? 23.352 -2.657 -26.394 1.00 92.44 92 ASP A CA 1
ATOM 727 C C . ASP A 1 92 ? 23.734 -4.137 -26.484 1.00 92.44 92 ASP A C 1
ATOM 729 O O . ASP A 1 92 ? 24.744 -4.475 -27.096 1.00 92.44 92 ASP A O 1
ATOM 733 N N . ARG A 1 93 ? 22.906 -5.029 -25.929 1.00 93.06 93 ARG A N 1
ATOM 734 C CA . ARG A 1 93 ? 23.108 -6.486 -25.990 1.00 93.06 93 ARG A CA 1
ATOM 735 C C . ARG A 1 93 ? 22.855 -7.091 -27.371 1.00 93.06 93 ARG A C 1
ATOM 737 O O . ARG A 1 93 ? 23.236 -8.234 -27.595 1.00 93.06 93 ARG A O 1
ATOM 744 N N . LEU A 1 94 ? 22.185 -6.362 -28.259 1.00 94.25 94 LEU A N 1
ATOM 745 C CA . LEU A 1 94 ? 21.795 -6.819 -29.594 1.00 94.25 94 LEU A CA 1
ATOM 746 C C . LEU A 1 94 ? 22.641 -6.175 -30.704 1.00 94.25 94 LEU A C 1
ATOM 748 O O . LEU A 1 94 ? 22.336 -6.368 -31.875 1.00 94.25 94 LEU A O 1
ATOM 752 N N . LYS A 1 95 ? 23.705 -5.435 -30.359 1.00 92.81 95 LYS A N 1
ATOM 753 C CA . LYS A 1 95 ? 24.566 -4.733 -31.328 1.00 92.81 95 LYS A CA 1
ATOM 754 C C . LYS A 1 95 ? 25.201 -5.647 -32.377 1.00 92.81 95 LYS A C 1
ATOM 756 O O . LYS A 1 95 ? 25.351 -5.220 -33.515 1.00 92.81 95 LYS A O 1
ATOM 761 N N . ASP A 1 96 ? 25.526 -6.880 -31.996 1.00 94.81 96 ASP A N 1
ATOM 762 C CA . ASP A 1 96 ? 26.179 -7.864 -32.871 1.00 94.81 96 ASP A CA 1
ATOM 763 C C . ASP A 1 96 ? 25.188 -8.863 -33.497 1.00 94.81 96 ASP A C 1
ATOM 765 O O . ASP A 1 96 ? 25.597 -9.833 -34.136 1.00 94.81 96 ASP A O 1
ATOM 769 N N . ALA A 1 97 ? 23.881 -8.673 -33.289 1.00 94.19 97 ALA A N 1
ATOM 770 C CA . ALA A 1 97 ? 22.862 -9.529 -33.886 1.00 94.19 97 ALA A CA 1
ATOM 771 C C . ALA A 1 97 ? 22.627 -9.170 -35.363 1.00 94.19 97 ALA A C 1
ATOM 773 O O . ALA A 1 97 ? 22.872 -8.044 -35.794 1.00 94.19 97 ALA A O 1
ATOM 774 N N . ASP A 1 98 ? 22.116 -10.133 -36.133 1.00 96.69 98 ASP A N 1
ATOM 775 C CA . ASP A 1 98 ? 21.784 -9.929 -37.544 1.00 96.69 98 ASP A CA 1
ATOM 776 C C . ASP A 1 98 ? 20.735 -8.806 -37.714 1.00 96.69 98 ASP A C 1
ATOM 778 O O . ASP A 1 98 ? 19.617 -8.933 -37.194 1.00 96.69 98 ASP A O 1
ATOM 782 N N . PRO A 1 99 ? 21.059 -7.717 -38.442 1.00 95.00 99 PRO A N 1
ATOM 783 C CA . PRO A 1 99 ? 20.151 -6.593 -38.635 1.00 95.00 99 PRO A CA 1
ATOM 784 C C . PRO A 1 99 ? 18.833 -6.952 -39.329 1.00 95.00 99 PRO A C 1
ATOM 786 O O . PRO A 1 99 ? 17.816 -6.321 -39.033 1.00 95.00 99 PRO A O 1
ATOM 789 N N . GLU A 1 100 ? 18.831 -7.924 -40.248 1.00 96.25 100 GLU A N 1
ATOM 790 C CA . GLU A 1 100 ? 17.609 -8.312 -40.964 1.00 96.25 100 GLU A CA 1
ATOM 791 C C . GLU A 1 100 ? 16.656 -9.050 -40.025 1.00 96.25 100 GLU A C 1
ATOM 793 O O . GLU A 1 100 ? 15.508 -8.639 -39.845 1.00 96.25 100 GLU A O 1
ATOM 798 N N . HIS A 1 101 ? 17.172 -10.054 -39.316 1.00 94.81 101 HIS A N 1
ATOM 799 C CA . HIS A 1 101 ? 16.408 -10.793 -38.320 1.00 94.81 101 HIS A CA 1
ATOM 800 C C . HIS A 1 101 ? 15.865 -9.899 -37.191 1.00 94.81 101 HIS A C 1
ATOM 802 O O . HIS A 1 101 ? 14.721 -10.055 -36.750 1.00 94.81 101 HIS A O 1
ATOM 808 N N . LEU A 1 102 ? 16.655 -8.920 -36.733 1.00 94.31 102 LEU A N 1
ATOM 809 C CA . LEU A 1 102 ? 16.216 -7.908 -35.767 1.00 94.31 102 LEU A CA 1
ATOM 810 C C . LEU A 1 102 ? 15.033 -7.091 -36.296 1.00 94.31 102 LEU A C 1
ATOM 812 O O . LEU A 1 102 ? 14.058 -6.878 -35.571 1.00 94.31 102 LEU A O 1
ATOM 816 N N . ARG A 1 103 ? 15.110 -6.641 -37.554 1.00 94.44 103 ARG A N 1
ATOM 817 C CA . ARG A 1 103 ? 14.057 -5.843 -38.191 1.00 94.44 103 ARG A CA 1
ATOM 818 C C . ARG A 1 103 ? 12.766 -6.637 -38.323 1.00 94.44 103 ARG A C 1
ATOM 820 O O . ARG A 1 103 ? 11.711 -6.123 -37.955 1.00 94.44 103 ARG A O 1
ATOM 827 N N . GLU A 1 104 ? 12.851 -7.881 -38.785 1.00 96.50 104 GLU A N 1
ATOM 828 C CA . GLU A 1 104 ? 11.699 -8.780 -38.860 1.00 96.50 104 GLU A CA 1
ATOM 829 C C . GLU A 1 104 ? 11.092 -9.008 -37.474 1.00 96.50 104 GLU A C 1
ATOM 831 O O . GLU A 1 104 ? 9.889 -8.834 -37.291 1.00 96.50 104 GLU A O 1
ATOM 836 N N . THR A 1 105 ? 11.911 -9.309 -36.467 1.00 94.38 105 THR A N 1
ATOM 837 C CA . THR A 1 105 ? 11.434 -9.563 -35.100 1.00 94.38 105 THR A CA 1
ATOM 838 C C . THR A 1 105 ? 10.683 -8.361 -34.526 1.00 94.38 105 THR A C 1
ATOM 840 O O . THR A 1 105 ? 9.586 -8.511 -33.986 1.00 94.38 105 THR A O 1
ATOM 843 N N . VAL A 1 106 ? 11.235 -7.151 -34.668 1.00 92.81 106 VAL A N 1
ATOM 844 C CA . VAL A 1 106 ? 10.587 -5.920 -34.189 1.00 92.81 106 VAL A CA 1
ATOM 845 C C . VAL A 1 106 ? 9.302 -5.627 -34.967 1.00 92.81 106 VAL A C 1
ATOM 847 O O . VAL A 1 106 ? 8.320 -5.212 -34.355 1.00 92.81 106 VAL A O 1
ATOM 850 N N . ALA A 1 107 ? 9.268 -5.884 -36.280 1.00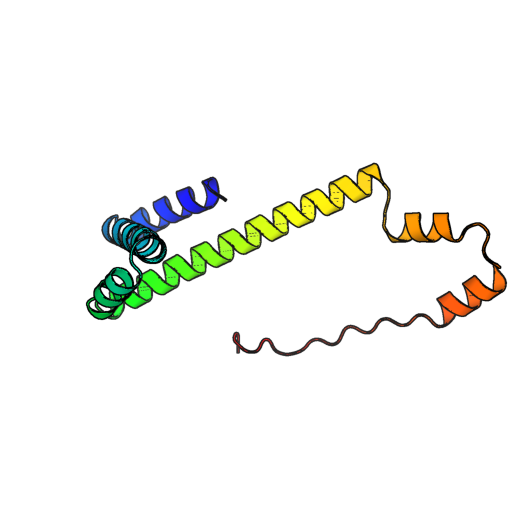 96.3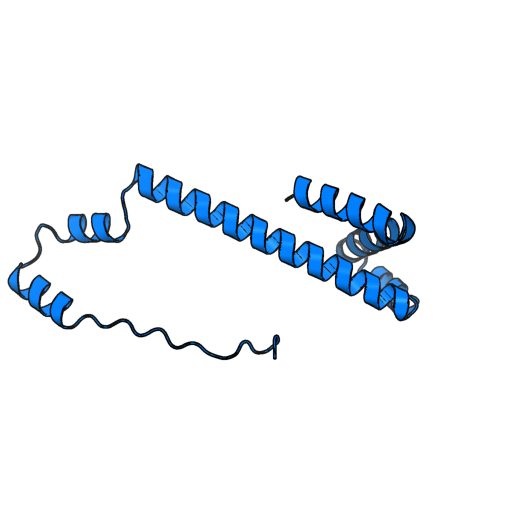1 107 ALA A N 1
ATOM 851 C CA . ALA A 1 107 ? 8.073 -5.677 -37.103 1.00 96.31 107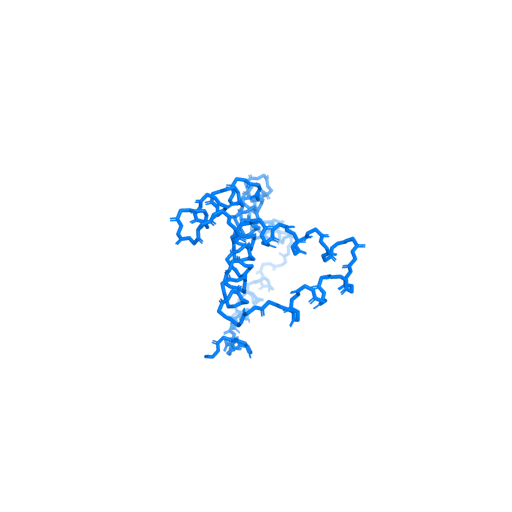 ALA A CA 1
ATOM 852 C C . ALA A 1 107 ? 6.876 -6.543 -36.669 1.00 96.31 107 ALA A C 1
ATOM 854 O O . ALA A 1 107 ? 5.729 -6.154 -36.884 1.00 96.31 107 ALA A O 1
ATOM 855 N N . HIS A 1 108 ? 7.133 -7.688 -36.031 1.00 95.94 108 HIS A N 1
ATOM 856 C CA . HIS A 1 108 ? 6.101 -8.617 -35.562 1.00 95.94 108 HIS A CA 1
ATOM 857 C C . HIS A 1 108 ? 5.834 -8.524 -34.050 1.00 95.94 108 HIS A C 1
ATOM 859 O O . HIS A 1 108 ? 4.970 -9.236 -33.531 1.00 95.94 108 HIS A O 1
ATOM 865 N N . LEU A 1 109 ? 6.542 -7.655 -33.319 1.00 94.88 109 LEU A N 1
ATOM 866 C CA . LEU A 1 109 ? 6.358 -7.500 -31.880 1.00 94.88 109 LEU A CA 1
ATOM 867 C C . LEU A 1 109 ? 5.009 -6.832 -31.576 1.00 94.88 109 LEU A C 1
ATOM 869 O O . LEU A 1 109 ? 4.759 -5.690 -31.956 1.00 94.88 109 LEU A O 1
ATOM 873 N N . ASN A 1 110 ? 4.154 -7.525 -30.824 1.00 95.56 110 ASN A N 1
ATOM 874 C CA . ASN A 1 110 ? 2.864 -7.002 -30.384 1.00 95.56 110 ASN A CA 1
ATOM 875 C C . ASN A 1 110 ? 2.699 -7.181 -28.873 1.00 95.56 110 ASN A C 1
ATOM 877 O O . ASN A 1 110 ? 2.850 -8.283 -28.348 1.00 95.56 110 ASN A O 1
ATOM 881 N N . VAL A 1 111 ? 2.366 -6.094 -28.177 1.00 94.62 111 VAL A N 1
ATOM 882 C CA . VAL A 1 111 ? 2.015 -6.109 -26.754 1.00 94.62 111 VAL A CA 1
ATOM 883 C C . VAL A 1 111 ? 0.614 -5.535 -26.613 1.00 94.62 111 VAL A C 1
ATOM 885 O O . VAL A 1 111 ? 0.380 -4.374 -26.944 1.00 94.62 111 VAL A O 1
ATOM 888 N N . ARG A 1 112 ? -0.316 -6.341 -26.095 1.00 96.19 112 ARG A N 1
ATOM 889 C CA . ARG A 1 112 ? -1.717 -5.949 -25.923 1.00 96.19 112 ARG A CA 1
ATOM 890 C C . ARG A 1 112 ? -2.159 -6.124 -24.468 1.00 96.19 112 ARG A C 1
ATOM 892 O O . ARG A 1 112 ? -2.573 -7.218 -24.089 1.00 96.19 112 ARG A O 1
ATOM 899 N N . PRO A 1 113 ? -2.081 -5.064 -23.645 1.00 95.62 113 PRO A N 1
ATOM 900 C CA . PRO A 1 113 ? -2.633 -5.089 -22.297 1.00 95.62 113 PRO A CA 1
ATOM 901 C C . PRO A 1 113 ? -4.148 -5.314 -22.349 1.00 95.62 113 PRO A C 1
ATOM 903 O O . PRO A 1 113 ? -4.848 -4.668 -23.131 1.00 95.62 113 PRO A O 1
ATOM 906 N N . VAL A 1 114 ? -4.653 -6.221 -21.514 1.00 95.12 114 VAL A N 1
ATOM 907 C CA . VAL A 1 114 ? -6.090 -6.453 -21.334 1.00 95.12 114 VAL A CA 1
ATOM 908 C C . VAL A 1 114 ? -6.432 -6.086 -19.901 1.00 95.12 114 VAL A C 1
ATOM 910 O O . VAL A 1 114 ? -5.940 -6.710 -18.964 1.00 95.12 114 VAL A O 1
ATOM 913 N N . PHE A 1 115 ? -7.248 -5.049 -19.738 1.00 93.25 115 PHE A N 1
ATOM 914 C CA . PHE A 1 115 ? -7.725 -4.628 -18.428 1.00 93.25 115 PHE A CA 1
ATOM 915 C C . PHE A 1 115 ? -8.887 -5.519 -18.001 1.00 93.25 115 PHE A C 1
ATOM 917 O O . PHE A 1 115 ? -9.819 -5.752 -18.770 1.00 93.25 115 PHE A O 1
ATOM 924 N N . THR A 1 116 ? -8.822 -6.008 -16.770 1.00 94.19 116 THR A N 1
ATOM 925 C CA . THR A 1 116 ? -9.880 -6.796 -16.141 1.00 94.19 116 THR A CA 1
ATOM 926 C C . THR A 1 116 ? -10.464 -6.014 -14.973 1.00 94.19 116 THR A C 1
ATOM 928 O O . THR A 1 116 ? -9.795 -5.148 -14.408 1.00 94.19 116 THR A O 1
ATOM 931 N N . ALA A 1 117 ? -11.702 -6.326 -14.593 1.00 91.75 117 ALA A N 1
ATOM 932 C CA . ALA A 1 117 ? -12.271 -5.797 -13.360 1.00 91.75 117 ALA A CA 1
ATOM 933 C C . ALA A 1 117 ? -11.411 -6.208 -12.152 1.00 91.75 117 ALA A C 1
ATOM 935 O O . ALA A 1 117 ? -10.836 -7.302 -12.133 1.00 91.75 117 ALA A O 1
ATOM 936 N N . HIS A 1 118 ? -11.329 -5.334 -11.150 1.00 86.44 118 HIS A N 1
ATOM 937 C CA . HIS A 1 118 ? -10.710 -5.667 -9.874 1.00 86.44 118 HIS A CA 1
ATOM 938 C C . HIS A 1 118 ? -11.726 -6.446 -9.017 1.00 86.44 118 HIS A C 1
ATOM 940 O O . HIS A 1 118 ? -12.854 -5.980 -8.860 1.00 86.44 118 HIS A O 1
ATOM 946 N N . PRO A 1 119 ? -11.380 -7.621 -8.458 1.00 82.38 119 PRO A N 1
ATOM 947 C CA . PRO A 1 119 ? -12.355 -8.529 -7.842 1.00 82.38 119 PRO A CA 1
ATOM 948 C C . PRO A 1 119 ? -13.010 -8.001 -6.554 1.00 82.38 119 PRO A C 1
ATOM 950 O O . PRO A 1 119 ? -13.981 -8.590 -6.089 1.00 82.38 119 PRO A O 1
ATOM 953 N N . THR A 1 120 ? -12.490 -6.920 -5.968 1.00 79.56 120 THR A N 1
ATOM 954 C CA . THR A 1 120 ? -12.920 -6.406 -4.654 1.00 79.56 120 THR A CA 1
ATOM 955 C C . THR A 1 120 ? -13.318 -4.926 -4.650 1.00 79.56 120 THR A C 1
ATOM 957 O O . THR A 1 120 ? -13.607 -4.396 -3.584 1.00 79.56 120 THR A O 1
ATOM 960 N N . GLU A 1 121 ? -13.313 -4.249 -5.803 1.00 61.22 121 GLU A N 1
ATOM 961 C CA . GLU A 1 121 ? -13.578 -2.800 -5.929 1.00 61.22 121 GLU A CA 1
ATOM 962 C C . GLU A 1 121 ? -14.661 -2.526 -6.991 1.00 61.22 121 GLU A C 1
ATOM 964 O O . GLU A 1 121 ? -14.447 -1.758 -7.929 1.00 61.22 121 GLU A O 1
ATOM 969 N N . ALA A 1 122 ? -15.793 -3.231 -6.883 1.00 44.59 122 ALA A N 1
ATOM 970 C CA . ALA A 1 122 ? -16.968 -3.032 -7.736 1.00 44.59 122 ALA A CA 1
ATOM 971 C C . ALA A 1 122 ? -17.881 -1.918 -7.206 1.00 44.59 122 ALA A C 1
ATOM 973 O O . ALA A 1 122 ? -18.078 -1.864 -5.970 1.00 44.59 122 ALA A O 1
#

Foldseek 3Di:
DVVVLVVLQVVCCVPPRNVLSVVLVVLVVCVVVPVVVSVVSLVPDDPVSNVVSVVSVVSVVVVVVVVVVVVVVVVQVVCCVVVNDPVVVVVVVCVPPDPVVVVVVVVPDDDDDDDDDDPPPD